Protein AF-X0T0T2-F1 (afdb_monomer)

Organism: NCBI:txid412755

Solvent-accessible surface area (backbone atoms only — not comparable to full-atom values): 4057 Å² total; per-residue (Å²): 144,63,74,66,59,59,54,40,52,51,52,53,52,43,33,71,73,72,59,42,33,31,64,65,50,44,16,62,74,69,72,42,56,60,67,58,43,49,54,42,51,50,52,36,39,75,70,66,78,36,42,81,47,69,66,44,84,64,95,59,100,68,87,66,51,51,29,52,85

Structure (mmCIF, N/CA/C/O backbone):
data_AF-X0T0T2-F1
#
_entry.id   AF-X0T0T2-F1
#
loop_
_atom_site.group_PDB
_atom_site.id
_atom_site.type_symbol
_atom_site.label_atom_id
_atom_site.label_alt_id
_atom_site.label_comp_id
_atom_site.label_asym_id
_atom_site.label_entity_id
_atom_site.label_seq_id
_atom_site.pdbx_PDB_ins_code
_atom_site.Cartn_x
_atom_site.Cartn_y
_atom_site.Cartn_z
_atom_site.occupancy
_atom_s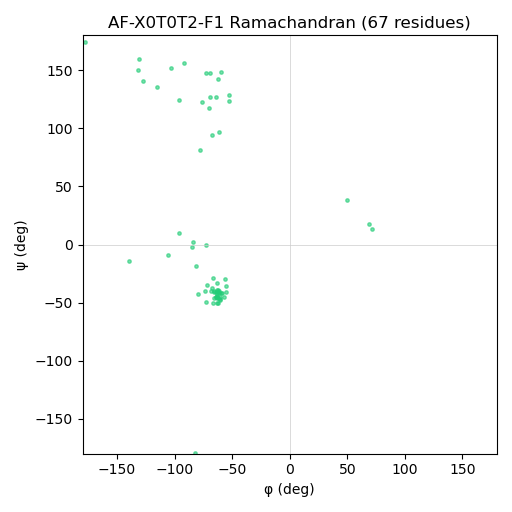ite.B_iso_or_equiv
_atom_site.auth_seq_id
_atom_site.auth_comp_id
_atom_site.auth_asym_id
_atom_site.auth_atom_id
_atom_site.pdbx_PDB_model_num
ATOM 1 N N . MET A 1 1 ? 4.130 -6.436 20.975 1.00 44.81 1 MET A N 1
ATOM 2 C CA . 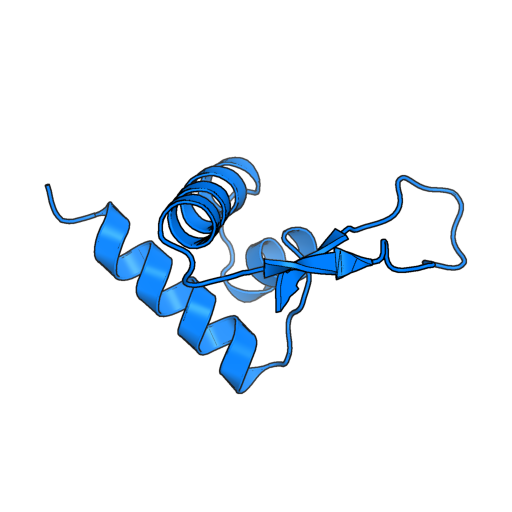MET A 1 1 ? 3.931 -6.326 19.509 1.00 44.81 1 MET A CA 1
ATOM 3 C C . MET A 1 1 ? 3.183 -5.023 19.190 1.00 44.81 1 MET A C 1
ATOM 5 O O . MET A 1 1 ? 1.971 -5.003 19.314 1.00 44.81 1 MET A O 1
ATOM 9 N N . ARG A 1 2 ? 3.861 -3.902 18.880 1.00 51.44 2 ARG A N 1
ATOM 10 C CA . ARG A 1 2 ? 3.184 -2.617 18.540 1.00 51.44 2 ARG A CA 1
ATOM 11 C C . ARG A 1 2 ? 3.817 -1.816 17.388 1.00 51.44 2 ARG A C 1
ATOM 13 O O . ARG A 1 2 ? 3.153 -0.952 16.831 1.00 51.44 2 ARG A O 1
ATOM 20 N N . ALA A 1 3 ? 5.043 -2.139 16.965 1.00 56.31 3 ALA A N 1
ATOM 21 C CA . ALA A 1 3 ? 5.742 -1.397 15.907 1.00 56.31 3 ALA A CA 1
ATOM 22 C C . ALA A 1 3 ? 5.089 -1.519 14.511 1.00 56.31 3 ALA A C 1
ATOM 24 O O . ALA A 1 3 ? 5.168 -0.592 13.711 1.00 56.31 3 ALA A O 1
ATOM 25 N N . GLY A 1 4 ? 4.399 -2.631 14.224 1.00 62.19 4 GLY A N 1
ATO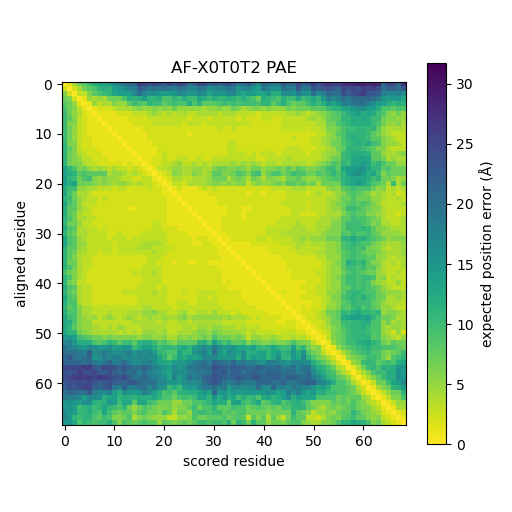M 26 C CA . GLY A 1 4 ? 3.740 -2.841 12.928 1.00 62.19 4 GLY A CA 1
ATOM 27 C C . GLY A 1 4 ? 2.491 -1.977 12.711 1.00 62.19 4 GLY A C 1
ATOM 28 O O . GLY A 1 4 ? 2.254 -1.514 11.599 1.00 62.19 4 GLY A O 1
ATOM 29 N N . GLY A 1 5 ? 1.722 -1.707 13.774 1.00 73.75 5 GLY A N 1
ATOM 30 C CA . GLY A 1 5 ? 0.453 -0.975 13.678 1.00 73.75 5 GLY A CA 1
ATOM 31 C C . GLY A 1 5 ? 0.627 0.501 13.308 1.00 73.75 5 GLY A C 1
ATOM 32 O O . GLY A 1 5 ? -0.105 1.016 12.469 1.00 73.75 5 GLY A O 1
ATOM 33 N N . GLN A 1 6 ? 1.644 1.171 13.862 1.00 82.81 6 GLN A N 1
ATOM 34 C CA . GLN A 1 6 ? 1.929 2.571 13.518 1.00 82.81 6 GLN A CA 1
ATOM 35 C C . GLN A 1 6 ? 2.403 2.731 12.068 1.00 82.81 6 GLN A C 1
ATOM 37 O O . GLN A 1 6 ? 2.022 3.689 11.398 1.00 82.81 6 GLN A O 1
ATOM 42 N N . ALA A 1 7 ? 3.205 1.789 11.563 1.00 85.00 7 ALA A N 1
ATOM 43 C CA . ALA A 1 7 ? 3.654 1.812 10.174 1.00 85.00 7 ALA A CA 1
ATOM 44 C C . ALA A 1 7 ? 2.484 1.615 9.195 1.00 85.00 7 ALA A C 1
ATOM 46 O O . ALA A 1 7 ? 2.411 2.309 8.184 1.00 85.00 7 ALA A O 1
ATOM 47 N N . ALA A 1 8 ? 1.551 0.713 9.512 1.00 86.75 8 ALA A N 1
ATOM 48 C CA . ALA A 1 8 ? 0.340 0.482 8.727 1.00 86.75 8 ALA A CA 1
ATOM 49 C C . ALA A 1 8 ? -0.565 1.723 8.670 1.00 86.75 8 ALA A C 1
ATOM 51 O O . ALA A 1 8 ? -0.982 2.127 7.586 1.00 86.75 8 ALA A O 1
ATOM 52 N N .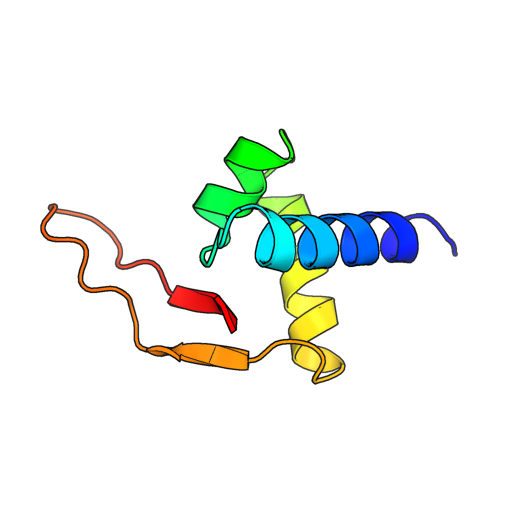 ALA A 1 9 ? -0.798 2.370 9.816 1.00 89.31 9 ALA A N 1
ATOM 53 C CA . ALA A 1 9 ? -1.584 3.599 9.888 1.00 89.31 9 ALA A CA 1
ATOM 54 C C . ALA A 1 9 ? -0.956 4.738 9.067 1.00 89.31 9 ALA A C 1
ATOM 56 O O . ALA A 1 9 ? -1.662 5.426 8.338 1.00 89.31 9 ALA A O 1
ATOM 57 N N . ARG A 1 10 ? 0.375 4.899 9.125 1.00 90.56 10 ARG A N 1
ATOM 58 C CA . ARG A 1 10 ? 1.103 5.888 8.312 1.00 90.56 10 ARG A CA 1
ATOM 59 C C . ARG A 1 10 ? 0.984 5.622 6.814 1.00 90.56 10 ARG A C 1
ATOM 61 O O . ARG A 1 10 ? 0.777 6.562 6.060 1.00 90.56 10 ARG A O 1
ATOM 68 N N . VAL A 1 11 ? 1.086 4.360 6.389 1.00 90.19 11 VAL A N 1
ATOM 69 C CA . VAL A 1 11 ? 0.900 3.980 4.978 1.00 90.19 11 VAL A CA 1
ATOM 70 C C . VAL A 1 11 ? -0.503 4.333 4.494 1.00 90.19 11 VAL A C 1
ATOM 72 O O . VAL A 1 11 ? -0.628 4.965 3.453 1.00 90.19 11 VAL A O 1
ATOM 75 N N . LEU A 1 12 ? -1.545 3.984 5.252 1.00 88.94 12 LEU A N 1
ATOM 76 C CA . LEU A 1 12 ? -2.925 4.315 4.886 1.00 88.94 12 LEU A CA 1
ATOM 77 C C . LEU A 1 12 ? -3.168 5.828 4.859 1.00 88.94 12 LEU A C 1
ATOM 79 O O . LEU A 1 12 ? -3.753 6.332 3.905 1.00 88.94 12 LEU A O 1
ATOM 83 N N . ALA A 1 13 ? -2.690 6.555 5.872 1.00 90.44 13 ALA A N 1
ATOM 84 C CA . ALA A 1 13 ? -2.824 8.008 5.932 1.00 90.44 13 ALA A CA 1
ATOM 85 C C . ALA A 1 13 ? -2.153 8.691 4.731 1.00 90.44 13 ALA A C 1
ATOM 87 O O . ALA A 1 13 ? -2.736 9.598 4.142 1.00 90.44 13 ALA A O 1
ATOM 88 N N . GLU A 1 14 ? -0.968 8.223 4.332 1.00 91.94 14 GLU A N 1
ATOM 89 C CA . GLU A 1 14 ? -0.257 8.732 3.159 1.00 91.94 14 GLU A CA 1
ATOM 90 C C . GLU A 1 14 ? -1.011 8.425 1.861 1.00 91.94 14 GLU A C 1
ATOM 92 O O . GLU A 1 14 ? -1.224 9.326 1.057 1.00 91.94 14 GLU A O 1
ATOM 97 N N . MET A 1 15 ? -1.493 7.188 1.681 1.00 89.25 15 MET A N 1
ATOM 98 C CA . MET A 1 15 ? -2.301 6.815 0.512 1.00 89.25 15 MET A CA 1
ATOM 99 C C . MET A 1 15 ? -3.535 7.712 0.352 1.00 89.25 15 MET A C 1
ATOM 101 O O . MET A 1 15 ? -3.853 8.112 -0.765 1.00 89.25 15 MET A O 1
ATOM 105 N N . VAL A 1 16 ? -4.209 8.047 1.457 1.00 88.06 16 VAL A N 1
ATOM 106 C CA . VAL A 1 16 ? -5.388 8.929 1.454 1.00 88.06 16 VAL A CA 1
ATOM 107 C C . VAL A 1 16 ? -5.004 10.390 1.211 1.00 88.06 16 VAL A C 1
ATOM 109 O O . VAL A 1 16 ? -5.704 11.084 0.480 1.00 88.06 16 VAL A O 1
ATOM 112 N N . SER A 1 17 ? -3.907 10.862 1.807 1.00 87.75 17 SER A N 1
ATOM 113 C CA . S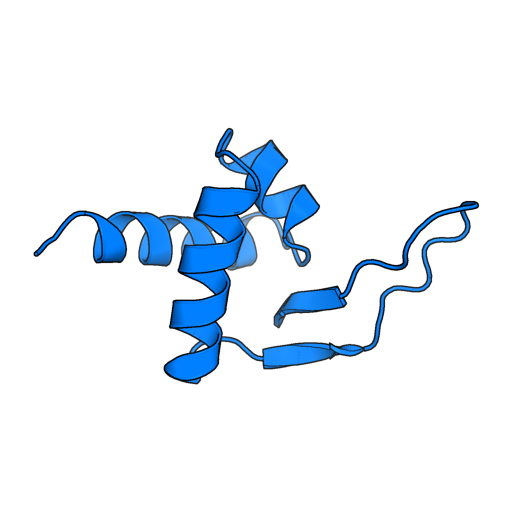ER A 1 17 ? -3.540 12.285 1.784 1.00 87.75 17 SER A CA 1
ATOM 114 C C . SER A 1 17 ? -2.881 12.712 0.473 1.00 87.75 17 SER A C 1
ATOM 116 O O . SER A 1 17 ? -3.189 13.784 -0.041 1.00 87.75 17 SER A O 1
ATOM 118 N N . SER A 1 18 ? -1.974 11.898 -0.076 1.00 82.81 18 SER A N 1
ATOM 119 C CA . SER A 1 18 ? -1.204 12.239 -1.282 1.00 82.81 18 SER A CA 1
ATOM 120 C C . SER A 1 18 ? -1.657 11.496 -2.536 1.00 82.81 18 SER A C 1
ATOM 122 O O . SER A 1 18 ? -1.189 11.801 -3.632 1.00 82.81 18 SER A O 1
ATOM 124 N N . GLY A 1 19 ? -2.546 10.506 -2.399 1.00 78.56 19 GLY A N 1
ATOM 125 C CA . GLY A 1 19 ? -2.922 9.626 -3.504 1.00 78.56 19 GLY A CA 1
ATOM 126 C C . GLY A 1 19 ? -1.787 8.697 -3.943 1.00 78.56 19 GLY A C 1
ATOM 127 O O . GLY A 1 19 ? -1.834 8.163 -5.051 1.00 78.56 19 GLY A O 1
ATOM 128 N N . ALA A 1 20 ? -0.751 8.509 -3.112 1.00 81.94 20 ALA A N 1
ATOM 129 C CA . ALA A 1 20 ? 0.371 7.624 -3.405 1.00 81.94 20 ALA A CA 1
ATOM 130 C C . ALA A 1 20 ? -0.103 6.172 -3.564 1.00 81.94 20 ALA A C 1
ATOM 132 O O . ALA A 1 20 ? -0.224 5.420 -2.601 1.00 81.94 20 ALA A O 1
ATOM 133 N N . ASP A 1 21 ? -0.315 5.747 -4.803 1.00 83.31 21 ASP A N 1
ATOM 134 C CA . ASP A 1 21 ? -0.943 4.465 -5.106 1.00 83.31 21 ASP A CA 1
ATOM 135 C C . ASP A 1 21 ? 0.067 3.347 -5.394 1.00 83.31 21 ASP A C 1
ATOM 137 O O . ASP A 1 21 ? -0.312 2.263 -5.813 1.00 83.31 21 ASP A O 1
ATOM 141 N N . SER A 1 22 ? 1.367 3.549 -5.163 1.00 86.69 22 SER A N 1
ATOM 142 C CA . SER A 1 22 ? 2.375 2.508 -5.389 1.00 86.69 22 SER A CA 1
ATOM 143 C C . SER A 1 22 ? 3.329 2.347 -4.212 1.00 86.69 22 SER A C 1
ATOM 145 O O . SER A 1 22 ? 3.695 3.302 -3.529 1.00 86.69 22 SER A O 1
ATOM 147 N N . ARG A 1 23 ? 3.840 1.122 -4.019 1.00 88.44 23 ARG A N 1
ATOM 148 C CA . ARG A 1 23 ? 4.850 0.825 -2.980 1.00 88.44 23 ARG A CA 1
ATOM 149 C C . ARG A 1 23 ? 6.105 1.701 -3.098 1.00 88.44 23 ARG A C 1
ATOM 151 O O . ARG A 1 23 ? 6.765 1.948 -2.095 1.00 88.44 23 ARG A O 1
ATOM 158 N N . LYS A 1 24 ? 6.464 2.133 -4.316 1.00 88.44 24 LYS A N 1
ATOM 159 C CA . LYS A 1 24 ? 7.600 3.038 -4.555 1.00 88.44 24 LYS A CA 1
ATOM 160 C C . LYS A 1 24 ? 7.264 4.450 -4.081 1.00 88.44 24 LYS A C 1
ATOM 162 O O . LYS A 1 24 ? 8.052 5.008 -3.329 1.00 88.44 24 LYS A O 1
ATOM 167 N N . ALA A 1 25 ? 6.109 4.980 -4.486 1.00 86.25 25 ALA A N 1
ATOM 168 C CA . ALA A 1 25 ? 5.652 6.302 -4.065 1.00 86.25 25 ALA A CA 1
ATOM 169 C C . ALA A 1 25 ? 5.563 6.391 -2.535 1.00 86.25 25 ALA A C 1
ATOM 171 O O . ALA A 1 25 ? 6.129 7.303 -1.946 1.00 86.25 25 ALA A O 1
ATOM 172 N N . LEU A 1 26 ? 4.993 5.370 -1.888 1.00 89.75 26 LEU A N 1
ATOM 173 C CA . LEU A 1 26 ? 4.910 5.281 -0.428 1.00 89.75 26 LEU A CA 1
ATOM 174 C C . LEU A 1 26 ? 6.282 5.214 0.253 1.00 89.75 26 LEU A C 1
ATOM 176 O O . LEU A 1 26 ? 6.486 5.844 1.284 1.00 89.75 26 LEU A O 1
ATOM 180 N N . ALA A 1 27 ? 7.235 4.466 -0.308 1.00 91.19 27 ALA A N 1
ATOM 181 C CA . ALA A 1 27 ? 8.594 4.405 0.231 1.00 91.19 27 ALA A CA 1
ATOM 182 C C . ALA A 1 27 ? 9.303 5.763 0.154 1.00 91.19 27 ALA A C 1
ATOM 184 O O . ALA A 1 27 ? 9.968 6.154 1.111 1.00 91.19 27 ALA A O 1
ATOM 185 N N . THR A 1 28 ? 9.131 6.486 -0.954 1.00 90.56 28 THR A N 1
ATOM 186 C CA . THR A 1 28 ? 9.676 7.835 -1.126 1.00 90.56 28 THR A CA 1
ATOM 187 C C . THR A 1 28 ? 9.010 8.833 -0.182 1.00 90.56 28 THR A C 1
ATOM 189 O O . THR A 1 28 ? 9.718 9.530 0.537 1.00 90.56 28 THR A O 1
ATOM 192 N N . ALA A 1 29 ? 7.676 8.866 -0.135 1.00 89.31 29 ALA A N 1
ATOM 193 C CA . ALA A 1 29 ? 6.923 9.817 0.680 1.00 89.31 29 ALA A CA 1
ATOM 194 C C . ALA A 1 29 ? 7.179 9.626 2.182 1.00 89.31 29 ALA A C 1
ATOM 196 O O . ALA A 1 29 ? 7.451 10.582 2.901 1.00 89.31 29 ALA A O 1
ATOM 197 N N . LEU A 1 30 ? 7.184 8.375 2.649 1.00 89.62 30 LEU A N 1
ATOM 198 C CA . LEU A 1 30 ? 7.391 8.052 4.062 1.00 89.62 30 LEU A CA 1
ATOM 199 C C . LEU A 1 30 ? 8.872 7.954 4.459 1.00 89.62 30 LEU A C 1
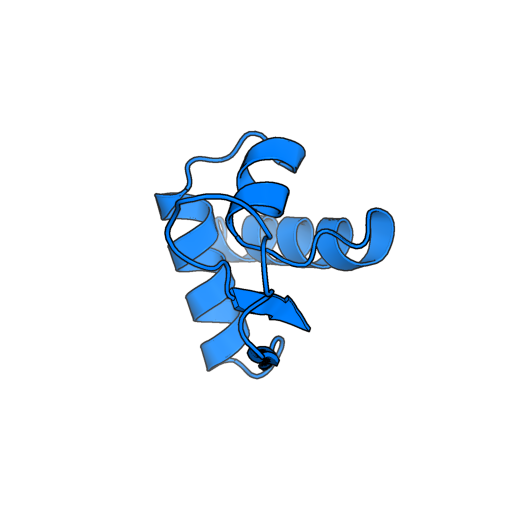ATOM 201 O O . LEU A 1 30 ? 9.161 7.682 5.623 1.00 89.62 30 LEU A O 1
ATOM 205 N N . GLN A 1 31 ? 9.801 8.115 3.507 1.00 92.00 31 GLN A N 1
ATOM 206 C CA . GLN A 1 31 ? 11.244 7.896 3.691 1.00 92.00 31 GLN A CA 1
ATOM 207 C C . GLN A 1 31 ? 11.565 6.538 4.343 1.00 92.00 31 GLN A C 1
ATOM 209 O O . GLN A 1 31 ? 12.463 6.398 5.174 1.00 92.00 31 GLN A O 1
ATOM 214 N N . LEU A 1 32 ? 10.806 5.506 3.969 1.00 90.12 32 LEU A N 1
ATOM 215 C CA . LEU A 1 32 ? 10.959 4.150 4.485 1.00 90.12 32 LEU A CA 1
ATOM 216 C C . LEU A 1 32 ? 11.666 3.260 3.470 1.00 90.12 32 LEU A C 1
ATOM 218 O O . LEU A 1 32 ? 11.529 3.409 2.256 1.00 90.12 32 LEU A O 1
ATOM 222 N N . SER A 1 33 ? 12.365 2.239 3.969 1.00 91.81 33 SER A N 1
ATOM 223 C CA . SER A 1 33 ? 12.930 1.227 3.082 1.00 91.81 33 SER A CA 1
ATOM 224 C C . SER A 1 33 ? 11.822 0.486 2.331 1.00 91.81 33 SER A C 1
ATOM 226 O O . SER A 1 33 ? 10.774 0.134 2.885 1.00 91.81 33 SER A O 1
ATOM 228 N N . LYS A 1 34 ? 12.083 0.171 1.060 1.00 88.69 34 LYS A N 1
ATOM 229 C CA . LYS A 1 34 ? 11.144 -0.568 0.205 1.00 88.69 34 LYS A CA 1
ATOM 230 C C . LYS A 1 34 ? 10.724 -1.906 0.820 1.00 88.69 34 LYS A C 1
ATOM 232 O O . LYS A 1 34 ? 9.570 -2.301 0.690 1.00 88.69 34 LYS A O 1
ATOM 237 N N . ALA A 1 35 ? 11.637 -2.587 1.515 1.00 90.50 35 ALA A N 1
ATOM 238 C CA . ALA A 1 35 ? 11.340 -3.833 2.218 1.00 90.50 35 ALA A CA 1
ATOM 239 C C . ALA A 1 35 ? 10.354 -3.623 3.379 1.00 90.50 35 ALA A C 1
ATOM 241 O O . ALA A 1 35 ? 9.444 -4.430 3.558 1.00 90.50 35 ALA A O 1
ATOM 242 N N . SER A 1 36 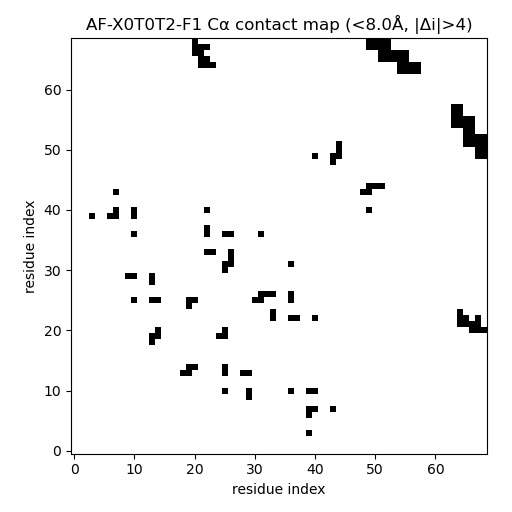? 10.501 -2.530 4.137 1.00 90.25 36 SER A N 1
ATOM 243 C CA . SER A 1 36 ? 9.572 -2.177 5.215 1.00 90.25 36 SER A CA 1
ATOM 244 C C . SER A 1 36 ? 8.175 -1.902 4.668 1.00 90.25 36 SER A C 1
ATOM 246 O O . SER A 1 36 ? 7.215 -2.548 5.083 1.00 90.25 36 SER A O 1
ATOM 248 N N . VAL A 1 37 ? 8.074 -1.047 3.644 1.00 91.25 37 VAL A N 1
ATOM 249 C CA . VAL A 1 37 ? 6.800 -0.762 2.965 1.00 91.25 37 VAL A CA 1
ATOM 250 C C . VAL A 1 37 ? 6.187 -2.035 2.389 1.00 91.25 37 VAL A C 1
ATOM 252 O O . VAL A 1 37 ? 4.993 -2.262 2.543 1.00 91.25 37 VAL A O 1
ATOM 255 N N . SER A 1 38 ? 6.992 -2.912 1.783 1.00 91.75 38 SER A N 1
ATOM 256 C CA . SER A 1 38 ? 6.509 -4.179 1.231 1.00 91.75 38 SER A CA 1
ATOM 257 C C . SER A 1 38 ? 5.885 -5.075 2.298 1.00 91.75 38 SER A C 1
ATOM 259 O O . SER A 1 38 ? 4.801 -5.607 2.067 1.00 91.75 38 SER A O 1
ATOM 261 N N . ARG A 1 39 ? 6.522 -5.231 3.466 1.00 92.75 39 ARG A N 1
ATOM 262 C CA . ARG A 1 39 ? 5.958 -6.015 4.578 1.00 92.75 39 ARG A CA 1
ATOM 263 C C . ARG A 1 39 ? 4.665 -5.395 5.101 1.00 92.75 39 ARG A C 1
ATOM 265 O O . ARG A 1 39 ? 3.682 -6.111 5.256 1.00 92.75 39 ARG A O 1
ATOM 272 N N . THR A 1 40 ? 4.648 -4.079 5.304 1.00 91.62 40 THR A N 1
ATOM 273 C CA . THR A 1 40 ? 3.465 -3.359 5.796 1.00 91.62 40 THR A CA 1
ATOM 274 C C . THR A 1 40 ? 2.291 -3.478 4.830 1.00 91.62 40 THR A C 1
ATOM 276 O O . THR A 1 40 ? 1.206 -3.884 5.232 1.00 91.62 40 THR A O 1
ATOM 279 N N . VAL A 1 41 ? 2.512 -3.200 3.543 1.00 90.25 41 VAL A N 1
ATOM 280 C CA . VAL A 1 41 ? 1.483 -3.319 2.501 1.00 90.25 41 VAL A CA 1
ATOM 281 C C . VAL A 1 41 ? 1.003 -4.762 2.367 1.00 90.25 41 VAL A C 1
ATOM 283 O O . VAL A 1 41 ? -0.190 -4.983 2.217 1.00 90.25 41 VAL A O 1
ATOM 286 N N . SER A 1 42 ? 1.895 -5.752 2.461 1.00 90.25 42 SER A N 1
ATOM 287 C CA . SER A 1 42 ? 1.485 -7.165 2.419 1.00 90.25 42 SER A CA 1
ATOM 288 C C . SER A 1 42 ? 0.583 -7.528 3.599 1.00 90.25 42 SER A C 1
ATOM 290 O O . SER A 1 42 ? -0.408 -8.222 3.404 1.00 90.25 42 SER A O 1
ATOM 292 N N . GLY A 1 43 ? 0.875 -7.008 4.796 1.00 90.00 43 GLY A N 1
ATOM 293 C CA . GLY A 1 43 ? -0.017 -7.140 5.949 1.00 90.00 43 GLY A CA 1
ATOM 294 C C . GLY A 1 43 ? -1.382 -6.495 5.698 1.00 90.00 43 GLY A C 1
ATOM 295 O O . GLY A 1 43 ? -2.409 -7.126 5.915 1.00 90.00 43 GLY A O 1
ATOM 296 N N . LEU A 1 44 ? -1.410 -5.269 5.170 1.00 89.31 44 LEU A N 1
ATOM 297 C CA . LEU A 1 44 ? -2.655 -4.561 4.849 1.00 89.31 44 LEU A CA 1
ATOM 298 C C . LEU A 1 44 ? -3.504 -5.292 3.792 1.00 89.31 44 LEU A C 1
ATOM 300 O O . LEU A 1 44 ? -4.720 -5.378 3.944 1.00 89.31 44 LEU A O 1
ATOM 304 N N . LEU A 1 45 ? -2.870 -5.859 2.761 1.00 89.62 45 LEU A N 1
ATOM 305 C CA . LEU A 1 45 ? -3.531 -6.694 1.752 1.00 89.62 45 LEU A CA 1
ATOM 306 C C . LEU A 1 45 ? -4.102 -7.977 2.370 1.00 89.62 45 LEU A C 1
ATOM 308 O O . LEU A 1 45 ? -5.250 -8.323 2.111 1.00 89.62 45 LEU A O 1
ATOM 312 N N . ALA A 1 46 ? -3.327 -8.663 3.216 1.00 88.94 46 ALA A N 1
ATOM 313 C CA . ALA A 1 46 ? -3.762 -9.893 3.880 1.00 88.94 46 ALA A CA 1
ATOM 314 C C . ALA A 1 46 ? -4.953 -9.663 4.826 1.00 88.94 46 ALA A C 1
ATOM 316 O O . ALA A 1 46 ? -5.815 -10.527 4.952 1.00 88.94 46 ALA A O 1
ATOM 317 N N . HIS A 1 47 ? -5.027 -8.487 5.453 1.00 87.56 47 HIS A N 1
ATOM 318 C CA . HIS A 1 47 ? -6.156 -8.079 6.292 1.00 87.56 47 HIS A CA 1
ATOM 319 C C . HIS A 1 47 ? -7.333 -7.478 5.502 1.00 87.56 47 HIS A C 1
ATOM 321 O O . HIS A 1 47 ? -8.315 -7.061 6.110 1.00 87.56 47 HIS A O 1
ATOM 327 N N . GLY A 1 48 ? -7.255 -7.413 4.167 1.00 87.19 48 GLY A N 1
ATOM 328 C CA . GLY A 1 48 ? -8.320 -6.876 3.313 1.00 87.19 48 GLY A CA 1
ATOM 329 C C . GLY A 1 48 ? -8.504 -5.357 3.396 1.00 87.19 48 GLY A C 1
ATOM 330 O O . GLY A 1 48 ? -9.508 -4.842 2.910 1.00 87.19 48 GLY A O 1
ATOM 331 N N . LEU A 1 49 ? -7.547 -4.642 3.995 1.00 86.00 49 LEU A N 1
ATOM 332 C CA . LEU A 1 49 ? -7.565 -3.181 4.138 1.00 86.00 49 LEU A CA 1
ATOM 333 C C . LEU A 1 49 ? -7.079 -2.458 2.878 1.00 86.00 49 LEU A C 1
ATOM 335 O O . LEU A 1 49 ? -7.331 -1.270 2.723 1.00 86.00 49 LEU A O 1
ATOM 339 N N . LEU A 1 50 ? -6.370 -3.171 2.002 1.00 87.06 50 LEU A N 1
ATOM 340 C CA . LEU A 1 50 ? -5.957 -2.712 0.681 1.00 87.06 50 LEU A CA 1
ATOM 341 C C . LEU A 1 50 ? -6.313 -3.769 -0.363 1.00 87.06 50 LEU A C 1
ATOM 343 O O . LEU A 1 50 ? -6.437 -4.958 -0.060 1.00 87.06 50 LEU A O 1
ATOM 347 N N . LYS A 1 51 ? -6.390 -3.344 -1.618 1.00 84.81 51 LYS A N 1
ATOM 348 C CA . LYS A 1 51 ? -6.509 -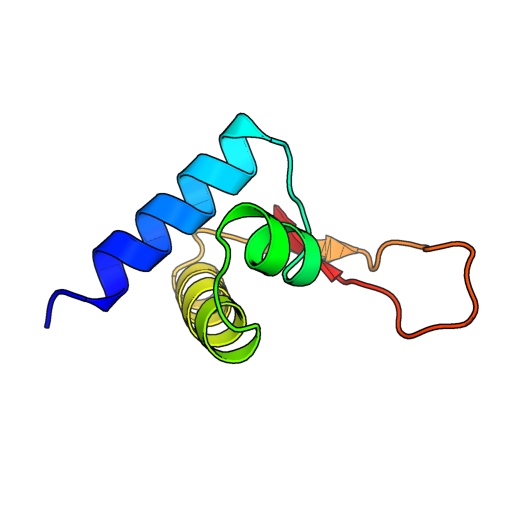4.185 -2.805 1.00 84.81 51 LYS A CA 1
ATOM 349 C C . LYS A 1 51 ? -5.428 -3.805 -3.809 1.00 84.81 51 LYS A C 1
ATOM 351 O O . LYS A 1 51 ? -5.126 -2.632 -4.027 1.00 84.81 51 LYS A O 1
ATOM 356 N N . GLU A 1 52 ? -4.847 -4.805 -4.462 1.00 84.25 52 GLU A N 1
ATOM 357 C CA . GLU A 1 52 ? -3.984 -4.547 -5.612 1.00 84.25 52 GLU A CA 1
ATOM 358 C C . GLU A 1 52 ? -4.849 -4.214 -6.834 1.00 84.25 52 GLU A C 1
ATOM 360 O O . GLU A 1 52 ? -5.733 -4.970 -7.238 1.00 84.25 52 GLU A O 1
ATOM 365 N N . GLY A 1 53 ? -4.611 -3.044 -7.415 1.00 74.31 53 GLY A N 1
ATOM 366 C CA . GLY A 1 53 ? -5.192 -2.613 -8.675 1.00 74.31 53 GLY A CA 1
ATOM 367 C C . GLY A 1 53 ? -4.444 -3.169 -9.887 1.00 74.31 53 GLY A C 1
ATOM 368 O O . GLY A 1 53 ? -3.444 -3.882 -9.786 1.00 74.31 53 GLY A O 1
ATOM 369 N N . ARG A 1 54 ? -4.914 -2.800 -11.084 1.00 62.03 54 ARG A N 1
ATOM 370 C CA . ARG A 1 54 ? -4.222 -3.143 -12.337 1.00 62.03 54 ARG A CA 1
ATOM 371 C C . ARG A 1 54 ? -2.807 -2.551 -12.339 1.00 62.03 54 ARG A C 1
ATOM 373 O O . ARG A 1 54 ? -2.579 -1.481 -11.780 1.00 62.03 54 ARG A O 1
ATOM 380 N N . LYS A 1 55 ? -1.868 -3.243 -12.997 1.00 60.53 55 LYS A N 1
ATOM 381 C CA . LYS A 1 55 ? -0.512 -2.726 -13.240 1.00 60.53 55 LYS A CA 1
ATOM 382 C C . LYS A 1 55 ? -0.616 -1.350 -13.898 1.00 60.53 55 LYS A C 1
ATOM 384 O O . LYS A 1 55 ? -1.227 -1.244 -14.962 1.00 60.53 55 LYS A O 1
ATOM 389 N N . GLN A 1 56 ? -0.015 -0.333 -13.289 1.00 60.50 56 GLN A N 1
ATOM 390 C CA . GLN A 1 56 ? 0.112 0.980 -13.906 1.00 60.50 56 GLN A CA 1
ATOM 391 C C . GLN A 1 56 ? 0.984 0.838 -15.156 1.00 60.50 56 GLN A C 1
ATOM 393 O O . GLN A 1 56 ? 2.074 0.249 -15.121 1.00 60.50 56 GLN A O 1
ATOM 398 N N . ALA A 1 57 ? 0.466 1.324 -16.281 1.00 52.44 57 ALA A N 1
ATOM 399 C CA . ALA A 1 57 ? 1.219 1.432 -17.516 1.00 52.44 57 ALA A CA 1
ATOM 400 C C . ALA A 1 57 ? 2.123 2.662 -17.406 1.00 52.44 57 ALA A C 1
ATOM 402 O O . ALA A 1 57 ? 1.781 3.741 -17.870 1.00 52.44 57 ALA A O 1
ATOM 403 N N . ASP A 1 58 ? 3.257 2.504 -16.732 1.00 55.31 58 ASP A N 1
ATOM 404 C CA . ASP A 1 58 ? 4.321 3.498 -16.801 1.00 55.31 58 ASP A CA 1
ATOM 405 C C . ASP A 1 58 ? 4.921 3.443 -18.218 1.00 55.31 58 ASP A C 1
ATOM 407 O O . ASP A 1 58 ? 5.253 2.358 -18.707 1.00 55.31 58 ASP A O 1
ATOM 411 N N . ALA A 1 59 ? 4.988 4.584 -18.907 1.00 54.00 59 ALA A N 1
ATOM 412 C CA . ALA A 1 59 ? 5.432 4.685 -20.302 1.00 54.00 59 ALA A CA 1
ATOM 413 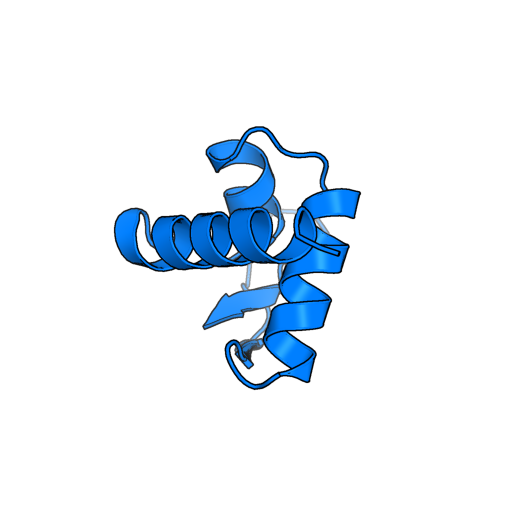C C . ALA A 1 59 ? 6.957 4.495 -20.476 1.00 54.00 59 ALA A C 1
ATOM 415 O O . ALA A 1 59 ? 7.468 4.544 -21.594 1.00 54.00 59 ALA A O 1
ATOM 416 N N . GLY A 1 60 ? 7.698 4.269 -19.385 1.00 58.38 60 GLY A N 1
ATOM 417 C CA . GLY A 1 60 ? 9.144 4.057 -19.387 1.00 58.38 60 GLY A CA 1
ATOM 418 C C . GLY A 1 60 ? 9.586 2.589 -19.485 1.00 58.38 60 GLY A C 1
ATOM 419 O O . GLY A 1 60 ? 8.891 1.655 -19.084 1.00 58.38 60 GLY A O 1
ATOM 420 N N . ARG A 1 61 ? 10.816 2.375 -19.972 1.00 51.84 61 ARG A N 1
ATOM 421 C CA . ARG A 1 61 ? 11.494 1.067 -20.004 1.00 51.84 61 ARG A CA 1
ATOM 422 C C . ARG A 1 61 ? 11.813 0.624 -18.562 1.00 51.84 61 ARG A C 1
ATOM 424 O O . ARG A 1 61 ? 12.829 1.018 -18.000 1.00 51.84 61 ARG A O 1
ATOM 431 N N . GLY A 1 62 ? 10.932 -0.168 -17.942 1.00 62.22 62 GLY A N 1
ATOM 432 C CA . GLY A 1 62 ? 11.089 -0.652 -16.562 1.00 62.22 62 GLY A CA 1
ATOM 433 C C . GLY A 1 62 ? 9.976 -1.599 -16.081 1.00 62.22 62 GLY A C 1
ATOM 434 O O . GLY A 1 62 ? 8.994 -1.850 -16.780 1.00 62.22 62 GLY A O 1
ATOM 435 N N . ARG A 1 63 ? 10.122 -2.165 -14.869 1.00 60.94 63 ARG A N 1
ATOM 436 C CA . ARG A 1 63 ? 9.109 -3.053 -14.258 1.00 60.94 63 ARG A CA 1
ATOM 437 C C . ARG A 1 63 ? 7.872 -2.239 -13.871 1.00 60.94 63 ARG A C 1
ATOM 439 O O . ARG A 1 63 ? 7.959 -1.388 -12.991 1.00 60.94 63 ARG A O 1
ATOM 446 N N . ARG A 1 64 ? 6.725 -2.560 -14.479 1.00 64.56 64 ARG A N 1
ATOM 447 C CA . ARG A 1 64 ? 5.427 -1.927 -14.185 1.00 64.56 64 ARG A CA 1
ATOM 448 C C . ARG A 1 64 ? 5.104 -1.975 -12.689 1.00 64.56 64 ARG A C 1
ATOM 450 O O . ARG A 1 64 ? 5.152 -3.053 -12.085 1.00 64.56 64 ARG A O 1
ATOM 457 N N . ALA A 1 65 ? 4.762 -0.825 -12.113 1.00 68.06 65 ALA A N 1
ATOM 458 C CA . ALA A 1 65 ? 4.287 -0.732 -10.739 1.00 68.06 65 ALA A CA 1
ATOM 459 C C . ALA A 1 65 ? 2.859 -1.292 -10.622 1.00 68.06 65 ALA A C 1
ATOM 461 O O . ALA A 1 65 ? 2.065 -1.217 -11.559 1.00 68.06 65 ALA A O 1
ATOM 462 N N . ILE A 1 66 ? 2.540 -1.891 -9.476 1.00 74.69 66 ILE A N 1
ATOM 463 C CA . ILE A 1 66 ? 1.183 -2.344 -9.146 1.00 74.69 66 ILE A CA 1
ATOM 464 C C . ILE A 1 66 ? 0.538 -1.239 -8.314 1.00 74.69 66 ILE A C 1
ATOM 466 O O . ILE A 1 66 ? 1.120 -0.857 -7.293 1.00 74.69 66 ILE A O 1
ATOM 470 N N . SER A 1 67 ? -0.620 -0.744 -8.757 1.00 76.44 67 SER A N 1
ATOM 471 C CA . SER A 1 67 ? -1.398 0.220 -7.979 1.00 76.44 67 SER A CA 1
ATOM 472 C C . SER A 1 67 ? -1.995 -0.440 -6.732 1.00 76.44 67 SER A C 1
ATOM 474 O O . SER A 1 67 ? -2.360 -1.612 -6.763 1.00 76.44 67 SER A O 1
ATOM 476 N N . LEU A 1 68 ? -2.140 0.315 -5.655 1.00 79.00 68 LEU A N 1
ATOM 477 C CA . LEU A 1 68 ? -2.769 -0.047 -4.389 1.00 79.00 68 LEU A CA 1
ATOM 478 C C . LEU A 1 68 ? -4.005 0.839 -4.212 1.00 79.00 68 LEU A C 1
ATOM 480 O O . LEU A 1 68 ? -3.932 2.033 -4.497 1.00 79.00 68 LEU A O 1
ATOM 484 N N . ARG A 1 69 ? -5.131 0.255 -3.801 1.00 75.75 69 ARG A N 1
ATOM 485 C CA . ARG A 1 69 ? -6.432 0.930 -3.663 1.00 75.75 69 ARG A CA 1
ATOM 486 C C . ARG A 1 69 ? -7.187 0.429 -2.447 1.00 75.75 69 ARG A C 1
ATOM 488 O O . ARG A 1 69 ? -6.953 -0.744 -2.083 1.00 75.75 69 ARG A O 1
#

Secondary structure (DSSP, 8-state):
--HHHHHHHHHHHHHHHH---BHHHHHHHTT--HHHHHHHHHHHHHTTS--EEEEP--SSSSPPPEEE-

Foldseek 3Di:
DPPLPVLLVLLVVCCVPVVQFFLVSSCVVVVHDSVSSVVSVVVCVVVVVKDWDDFDPDVDDDDTTITID

Sequence (69 aa):
MRAGGQAAARVLAEMVSSGADSRKALATALQLSKASVSRTVSGLLAHGLLKEGRKQADAGRGRRAISLR

Mean predicted aligned error: 6.92 Å

Radius of gyration: 11.87 Å; Cα contacts (8 Å, |Δi|>4): 78; chains: 1; bounding box: 21×22×40 Å

InterPro domains:
  IPR000835 MarR-type HTH domain [PF12802] (7-61)
  IPR036388 Winged helix-like DNA-binding domain superfamily [G3DSA:1.10.10.10] (8-69)
  IPR036390 Winged helix DNA-binding domain superfamily [SSF46785] (8-68)

Nearest PDB structures (foldseek):
  5f7q-assembly1_J  TM=8.058E-01  e=4.792E-03  Listeria monocytogenes EGD-e
  3g3z-assembly1_B  TM=7.621E-01  e=8.760E-03  Neisseria meningitidis serogroup B
  5f7q-assembly1_C  TM=8.075E-01  e=1.310E-02  Listeria monocytogenes EGD-e
  6pln-assembly2_B  TM=8.721E-01  e=7.481E-02  Pyrococcus furiosus
  4em0-assembly1_B  TM=7.578E-01  e=3.579E-02  Staphylococcus aureus subsp. aureus MRSA252

pLDDT: mean 80.19, std 13.32, range [44.81, 92.75]